Protein AF-A0A520GZ63-F1 (afdb_monomer_lite)

Sequence (171 aa):
MEQNAALTLFLPLALGIIMLGLGLSLLIDDFKRVVLYPKAVVIGLFCQMILLPLICFGITLLFNLPPALAVGLMLLSASPGGATANLYSHLAKGDVALNVTLTAVNSVLTLFTLPLIVNFSIDYFMQSGQLVPMQFKKIVEVFAIVLVPVGIGMVIVLILILQRKPNNKFS

Radius of gyration: 19.37 Å; chains: 1; bounding box: 55×30×66 Å

pLDDT: mean 77.57, std 13.02, range [40.75, 94.75]

Secondary structure (DSSP, 8-state):
----HIIIIIHHHHHHHHHHHHHTT--HHHHHHHHHSHHHHHHHHHIIIIIHHHHHHHHHHHTT--HHHHHHHHHHHHSPPPHHHHHHHHHTT--HHHHHHHHHHHHHHHHHHHHHHHHHHHHHHH--SS-----HHHHHHHHHHHHHHHHHHHHHHHHHHHHHS------

Foldseek 3Di:
DPPPCCCVPVVLVVLLVVLLVLLLVADPVLVVVCVVPVVVLVVLLCCQQPVQLVVLLVVCVVVVDQLVVSLVSSLVSLAQDDCVVLVVCVVVVHDSSNVVSSSSVSNVVSLLRNVVSSVVSCVPRVPPVPPPPPPVVVSVVSSCSNVVSSVVSNVVNVVVVVVPPDPPDDD

Structure (mmCIF, N/CA/C/O backbone):
data_AF-A0A520GZ63-F1
#
_entry.id   AF-A0A520GZ63-F1
#
loop_
_atom_site.group_PDB
_atom_site.id
_atom_site.type_symbol
_atom_site.label_atom_id
_atom_site.label_alt_id
_atom_site.label_comp_id
_atom_site.label_asym_id
_atom_site.label_entity_id
_atom_site.label_seq_id
_atom_site.pdbx_PDB_ins_code
_atom_site.Cartn_x
_atom_site.Cartn_y
_atom_site.Cartn_z
_atom_site.occupancy
_atom_site.B_iso_or_equiv
_atom_site.auth_seq_id
_atom_site.auth_comp_id
_atom_site.auth_asym_id
_atom_site.auth_atom_id
_atom_site.pdbx_PDB_model_num
ATOM 1 N N . MET A 1 1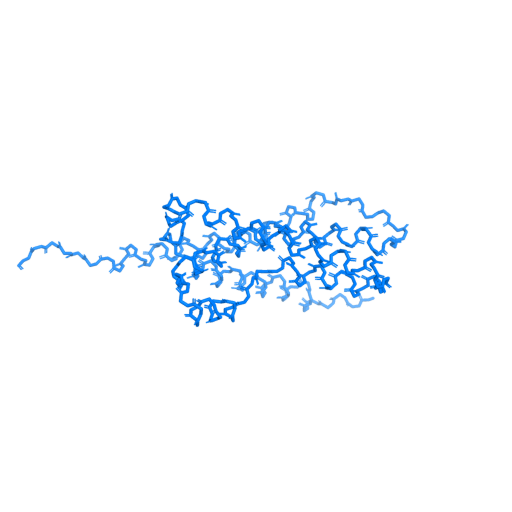 ? 32.927 7.000 -9.211 1.00 45.25 1 MET A N 1
ATOM 2 C CA . MET A 1 1 ? 31.519 7.418 -9.062 1.00 45.25 1 MET A CA 1
ATOM 3 C C . MET A 1 1 ? 31.396 7.965 -7.658 1.00 45.25 1 MET A C 1
ATOM 5 O O . MET A 1 1 ? 31.492 7.183 -6.723 1.00 45.25 1 MET A O 1
ATOM 9 N N . GLU A 1 2 ? 31.325 9.287 -7.508 1.00 53.53 2 GLU A N 1
ATOM 10 C CA . GLU A 1 2 ? 31.076 9.935 -6.216 1.00 53.53 2 GLU A CA 1
ATOM 11 C C . GLU A 1 2 ? 29.759 9.372 -5.675 1.00 53.53 2 GLU A C 1
ATOM 13 O O . GLU A 1 2 ? 28.692 9.584 -6.254 1.00 53.53 2 GLU A O 1
ATOM 18 N N . GLN A 1 3 ? 29.832 8.552 -4.629 1.00 55.09 3 GLN A N 1
ATOM 19 C CA . GLN A 1 3 ? 28.646 8.049 -3.961 1.00 55.09 3 GLN A CA 1
ATOM 20 C C . GLN A 1 3 ? 28.028 9.255 -3.252 1.00 55.09 3 GLN A C 1
ATOM 22 O O . GLN A 1 3 ? 28.458 9.626 -2.164 1.00 55.09 3 GLN A O 1
ATOM 27 N N . ASN A 1 4 ? 27.086 9.924 -3.925 1.00 71.56 4 ASN A N 1
ATOM 28 C CA . ASN A 1 4 ? 26.423 11.122 -3.425 1.00 71.56 4 ASN A CA 1
ATOM 29 C C . ASN A 1 4 ? 25.784 10.783 -2.077 1.00 71.56 4 ASN A C 1
ATOM 31 O O . ASN A 1 4 ? 24.707 10.187 -2.049 1.00 71.56 4 ASN A O 1
ATOM 35 N N . ALA A 1 5 ? 26.433 11.164 -0.973 1.00 67.06 5 ALA A N 1
ATOM 36 C CA . ALA A 1 5 ? 25.940 10.934 0.387 1.00 67.06 5 ALA A CA 1
ATOM 37 C C . ALA A 1 5 ? 24.493 11.433 0.568 1.00 67.06 5 ALA A C 1
ATOM 39 O O . ALA A 1 5 ? 23.727 10.887 1.359 1.00 67.06 5 ALA A O 1
ATOM 40 N N . ALA A 1 6 ? 24.098 12.420 -0.245 1.00 69.38 6 ALA A N 1
ATOM 41 C CA . ALA A 1 6 ? 22.721 12.842 -0.434 1.00 69.38 6 ALA A CA 1
ATOM 42 C C . ALA A 1 6 ? 21.768 11.667 -0.734 1.00 69.38 6 ALA A C 1
ATOM 44 O O . ALA A 1 6 ? 20.801 11.454 -0.017 1.00 69.38 6 ALA A O 1
ATOM 45 N N . LEU A 1 7 ? 22.038 10.848 -1.748 1.00 76.62 7 LEU A N 1
ATOM 46 C CA . LEU A 1 7 ? 21.137 9.767 -2.158 1.00 76.62 7 LEU A CA 1
ATOM 47 C C . LEU A 1 7 ? 21.140 8.584 -1.182 1.00 76.62 7 LEU A C 1
ATOM 49 O O . LEU A 1 7 ? 20.103 7.957 -0.988 1.00 76.62 7 LEU A O 1
ATOM 53 N N . THR A 1 8 ? 22.277 8.279 -0.555 1.00 78.75 8 THR A N 1
ATOM 54 C CA . THR A 1 8 ? 22.396 7.136 0.365 1.00 78.75 8 THR A CA 1
ATOM 55 C C . THR A 1 8 ? 21.892 7.430 1.774 1.00 78.75 8 THR A C 1
ATOM 57 O O . THR A 1 8 ? 21.489 6.494 2.459 1.00 78.75 8 THR A O 1
ATOM 60 N N . LEU A 1 9 ? 21.883 8.697 2.205 1.00 80.12 9 LEU A N 1
ATOM 61 C CA . LEU A 1 9 ? 21.436 9.089 3.545 1.00 80.12 9 LEU A CA 1
ATOM 62 C C . LEU A 1 9 ? 20.119 9.875 3.540 1.00 80.12 9 LEU A C 1
ATOM 64 O O . LEU A 1 9 ? 19.232 9.563 4.334 1.00 80.12 9 LEU A O 1
ATOM 68 N N . PHE A 1 10 ? 19.949 10.868 2.657 1.00 85.38 10 PHE A N 1
ATOM 69 C CA . PHE A 1 10 ? 18.731 11.690 2.671 1.00 85.38 10 PHE A CA 1
ATOM 70 C C . PHE A 1 10 ? 17.518 10.937 2.147 1.00 85.38 10 PHE A C 1
ATOM 72 O O . PHE A 1 10 ? 16.434 11.123 2.690 1.00 85.38 10 PHE A O 1
ATOM 79 N N . LEU A 1 11 ? 17.666 10.098 1.117 1.00 84.75 11 LEU A N 1
ATOM 80 C CA . LEU A 1 11 ? 16.515 9.411 0.529 1.00 84.75 11 LEU A CA 1
ATOM 81 C C . LEU A 1 11 ? 15.852 8.441 1.525 1.00 84.75 11 LEU A C 1
ATOM 83 O O . LEU A 1 11 ? 14.642 8.562 1.719 1.00 84.75 11 LEU A O 1
ATOM 87 N N . PRO A 1 12 ? 16.596 7.559 2.228 1.00 82.50 12 PRO A N 1
ATOM 88 C CA . PRO A 1 12 ? 16.021 6.696 3.263 1.00 82.50 12 PRO A CA 1
ATOM 89 C C . PRO A 1 12 ? 15.423 7.488 4.434 1.00 82.50 12 PRO A C 1
ATOM 91 O O . PRO A 1 12 ? 14.360 7.133 4.941 1.00 82.50 12 PRO A O 1
ATOM 94 N N . LEU A 1 13 ? 16.072 8.587 4.841 1.00 86.88 13 LEU A N 1
ATOM 95 C CA . LEU A 1 13 ? 15.601 9.442 5.933 1.00 86.88 13 LEU A CA 1
ATOM 96 C C . LEU A 1 13 ? 14.288 10.156 5.580 1.00 86.88 13 LEU A C 1
ATOM 98 O O . LEU A 1 13 ? 13.344 10.141 6.368 1.00 86.88 13 LEU A O 1
ATOM 102 N N . ALA A 1 14 ? 14.206 10.745 4.385 1.00 87.25 14 ALA A N 1
ATOM 103 C CA . ALA A 1 14 ? 12.999 11.392 3.883 1.00 87.25 14 ALA A CA 1
ATOM 104 C C . ALA A 1 14 ? 11.846 10.389 3.752 1.00 87.25 14 ALA A C 1
ATOM 106 O O . ALA A 1 14 ? 10.732 10.678 4.186 1.00 87.25 14 ALA A O 1
ATOM 107 N N . LEU A 1 15 ? 12.127 9.188 3.232 1.00 85.69 15 LEU A N 1
ATOM 108 C CA . LEU A 1 15 ? 11.173 8.077 3.205 1.00 85.69 15 LEU A CA 1
ATOM 109 C C . LEU A 1 15 ? 10.661 7.752 4.608 1.00 85.69 15 LEU A C 1
ATOM 111 O O . LEU A 1 15 ? 9.453 7.663 4.802 1.00 85.69 15 LEU A O 1
ATOM 115 N N . GLY A 1 16 ? 11.556 7.650 5.594 1.00 86.50 16 GLY A N 1
ATOM 116 C CA . GLY A 1 16 ? 11.184 7.407 6.985 1.00 86.50 16 GLY A CA 1
ATOM 117 C C . GLY A 1 16 ? 10.235 8.469 7.546 1.00 86.50 16 GLY A C 1
ATOM 118 O O . GLY A 1 16 ? 9.227 8.126 8.160 1.00 86.50 16 GLY A O 1
ATOM 119 N N . ILE A 1 17 ? 10.502 9.751 7.286 1.00 88.75 17 ILE A N 1
ATOM 120 C CA . ILE A 1 17 ? 9.642 10.862 7.731 1.00 88.75 17 ILE A CA 1
ATOM 121 C C . ILE A 1 17 ? 8.267 10.807 7.052 1.00 88.75 17 ILE A C 1
ATOM 123 O O . ILE A 1 17 ? 7.246 10.948 7.725 1.00 88.75 17 ILE A O 1
ATOM 127 N N . ILE A 1 18 ? 8.222 10.571 5.738 1.00 87.94 18 ILE A N 1
ATOM 128 C CA . ILE A 1 18 ? 6.965 10.458 4.981 1.00 87.94 18 ILE A CA 1
ATOM 129 C C . ILE A 1 18 ? 6.132 9.281 5.506 1.00 87.94 18 ILE A C 1
ATOM 131 O O . ILE A 1 18 ? 4.936 9.429 5.754 1.00 87.94 18 ILE A O 1
ATOM 135 N N . MET A 1 19 ? 6.769 8.131 5.731 1.00 86.69 19 MET A N 1
ATOM 136 C CA . MET A 1 19 ? 6.117 6.924 6.244 1.00 86.69 19 MET A CA 1
ATOM 137 C C . MET A 1 19 ? 5.630 7.099 7.688 1.00 86.69 19 MET A C 1
ATOM 139 O O . MET A 1 19 ? 4.545 6.635 8.033 1.00 86.69 19 MET A O 1
ATOM 143 N N . LEU A 1 20 ? 6.364 7.841 8.520 1.00 87.88 20 LEU A N 1
ATOM 144 C CA . LEU A 1 20 ? 5.899 8.236 9.848 1.00 87.88 20 LEU A CA 1
ATOM 145 C C . LEU A 1 20 ? 4.667 9.147 9.764 1.00 87.88 20 LEU A C 1
ATOM 147 O O . LEU A 1 20 ? 3.700 8.922 10.487 1.00 87.88 20 LEU A O 1
ATOM 151 N N . GLY A 1 21 ? 4.664 10.133 8.861 1.00 85.81 21 GLY A N 1
ATOM 152 C CA . GLY A 1 21 ? 3.508 11.002 8.612 1.00 85.81 21 GLY A CA 1
ATOM 153 C C . GLY A 1 21 ? 2.270 10.232 8.139 1.00 85.81 21 GLY A C 1
ATOM 154 O O . GLY A 1 21 ? 1.156 10.509 8.587 1.00 85.81 21 GLY A O 1
ATOM 155 N N . LEU A 1 22 ? 2.468 9.212 7.301 1.00 84.94 22 LEU A N 1
ATOM 156 C CA . LEU A 1 22 ? 1.411 8.281 6.908 1.00 84.94 22 LEU A CA 1
ATOM 157 C C . LEU A 1 22 ? 0.883 7.515 8.129 1.00 84.94 22 LEU A C 1
ATOM 159 O O . LEU A 1 22 ? -0.325 7.490 8.346 1.00 84.94 22 LEU A O 1
ATOM 163 N N . GLY A 1 23 ? 1.767 6.972 8.973 1.00 84.31 23 GLY A N 1
ATOM 164 C CA . GLY A 1 23 ? 1.389 6.315 10.230 1.00 84.31 23 GLY A CA 1
ATOM 165 C C . GLY A 1 23 ? 0.611 7.226 11.185 1.00 84.31 23 GLY A C 1
ATOM 166 O O . GLY A 1 23 ? -0.368 6.790 11.785 1.00 84.31 23 GLY A O 1
ATOM 167 N N . LEU A 1 24 ? 0.988 8.508 11.268 1.00 86.06 24 LEU A N 1
ATOM 168 C CA . LEU A 1 24 ? 0.279 9.529 12.048 1.00 86.06 24 LEU A CA 1
ATOM 169 C C . LEU A 1 24 ? -1.117 9.880 11.487 1.00 86.06 24 LEU A C 1
ATOM 171 O O . LEU A 1 24 ? -1.907 10.546 12.154 1.00 86.06 24 LEU A O 1
ATOM 175 N N . SER A 1 25 ? -1.421 9.472 10.257 1.00 81.38 25 SER A N 1
ATOM 176 C CA . SER A 1 25 ? -2.702 9.747 9.599 1.00 81.38 25 SER A CA 1
ATOM 177 C C . SER A 1 25 ? -3.675 8.564 9.666 1.00 81.38 25 SER A C 1
ATOM 179 O O . SER A 1 25 ? -4.832 8.717 9.286 1.00 81.38 25 SER A O 1
ATOM 181 N N . LEU A 1 26 ? -3.231 7.392 10.137 1.00 79.19 26 LEU A N 1
ATOM 182 C CA . LEU A 1 26 ? -4.048 6.181 10.237 1.00 79.19 26 LEU A CA 1
ATOM 183 C C . LEU A 1 26 ? -4.772 6.122 11.587 1.00 79.19 26 LEU A C 1
ATOM 185 O O . LEU A 1 26 ? -4.128 6.083 12.638 1.00 79.19 26 LEU A O 1
ATOM 189 N N . LEU A 1 27 ? -6.108 6.054 11.576 1.00 80.94 27 LEU A N 1
ATOM 190 C CA . LEU A 1 27 ? -6.903 5.894 12.792 1.00 80.94 27 LEU A CA 1
ATOM 191 C C . LEU A 1 27 ? -7.333 4.438 12.987 1.00 80.94 27 LEU A C 1
ATOM 193 O O . LEU A 1 27 ? -7.659 3.710 12.055 1.00 80.94 27 LEU A O 1
ATOM 197 N N . ILE A 1 28 ? -7.426 4.015 14.249 1.00 74.25 28 ILE A N 1
ATOM 198 C CA . ILE A 1 28 ? -7.942 2.682 14.615 1.00 74.25 28 ILE A CA 1
ATOM 199 C C . ILE A 1 28 ? -9.393 2.482 14.158 1.00 74.25 28 ILE A C 1
ATOM 201 O O . ILE A 1 28 ? -9.786 1.369 13.800 1.00 74.25 28 ILE A O 1
ATOM 205 N N . ASP A 1 29 ? -10.183 3.556 14.123 1.00 74.94 29 ASP A N 1
ATOM 206 C CA . ASP A 1 29 ? -11.563 3.510 13.641 1.00 74.94 29 ASP A CA 1
ATOM 207 C C . ASP A 1 29 ? -11.666 3.144 12.152 1.00 74.94 29 ASP A C 1
ATOM 209 O O . ASP A 1 29 ? -12.669 2.547 11.750 1.00 74.94 29 ASP A O 1
ATOM 213 N N . ASP A 1 30 ? -10.626 3.414 11.351 1.00 76.06 30 ASP A N 1
ATOM 214 C CA . ASP A 1 30 ? -10.572 2.997 9.946 1.00 76.06 30 ASP A CA 1
ATOM 215 C C . ASP A 1 30 ? -10.558 1.466 9.854 1.00 76.06 30 ASP A C 1
ATOM 217 O O . ASP A 1 30 ? -11.355 0.861 9.138 1.00 76.06 30 ASP A O 1
ATOM 221 N N . PHE A 1 31 ? -9.746 0.800 10.677 1.00 78.25 31 PHE A N 1
ATOM 222 C CA . PHE A 1 31 ? -9.679 -0.664 10.712 1.00 78.25 31 PHE A CA 1
ATOM 223 C C . PHE A 1 31 ? -10.962 -1.303 11.252 1.00 78.25 31 PHE A C 1
ATOM 225 O O . PHE A 1 31 ? -11.366 -2.375 10.802 1.00 78.25 31 PHE A O 1
ATOM 232 N N . LYS A 1 32 ? -11.659 -0.640 12.182 1.00 79.31 32 LYS A N 1
ATOM 233 C CA . LYS A 1 32 ? -12.938 -1.135 12.711 1.00 79.31 32 LYS A CA 1
ATOM 234 C C . LYS A 1 32 ? -14.024 -1.194 11.631 1.00 79.31 32 LYS A C 1
ATOM 236 O O . LYS A 1 32 ? -14.825 -2.129 11.609 1.00 79.31 32 LYS A O 1
ATOM 241 N N . ARG A 1 33 ? -14.046 -0.228 10.708 1.00 72.31 33 ARG A N 1
ATOM 242 C CA . ARG A 1 33 ? -15.013 -0.183 9.597 1.00 72.31 33 ARG A CA 1
ATOM 243 C C . ARG A 1 33 ? -14.811 -1.304 8.579 1.00 72.31 33 ARG A C 1
ATOM 245 O O . ARG A 1 33 ? -15.796 -1.748 7.993 1.00 72.31 33 ARG A O 1
ATOM 252 N N . VAL A 1 34 ? -13.590 -1.824 8.437 1.00 79.06 34 VAL A N 1
ATOM 253 C CA . VAL A 1 34 ? -13.307 -3.013 7.610 1.00 79.06 34 VAL A CA 1
ATOM 254 C C . VAL A 1 34 ? -14.124 -4.216 8.064 1.00 79.06 34 VAL A C 1
ATOM 256 O O . VAL A 1 34 ? -14.689 -4.932 7.241 1.00 79.06 34 VAL A O 1
ATOM 259 N N . VAL A 1 35 ? -14.232 -4.405 9.380 1.00 78.44 35 VAL A N 1
ATOM 260 C CA . VAL A 1 35 ? -14.994 -5.510 9.975 1.00 78.44 35 VAL A CA 1
ATOM 261 C C . VAL A 1 35 ? -16.504 -5.276 9.863 1.00 78.44 35 VAL A C 1
ATOM 263 O O . VAL A 1 35 ? -17.263 -6.232 9.731 1.00 78.44 35 VAL A O 1
ATOM 266 N N . LEU A 1 36 ? -16.948 -4.015 9.875 1.00 79.81 36 LEU A N 1
ATOM 267 C CA . LEU A 1 36 ? -18.364 -3.652 9.740 1.00 79.81 36 LEU A CA 1
ATOM 268 C C . LEU A 1 36 ? -18.886 -3.809 8.302 1.00 79.81 36 LEU A C 1
ATOM 270 O O . LEU A 1 36 ? -20.027 -4.226 8.115 1.00 79.81 36 LEU A O 1
ATOM 274 N N . TYR A 1 37 ? -18.062 -3.515 7.291 1.00 79.38 37 TYR A N 1
ATOM 275 C CA . TYR A 1 37 ? -18.453 -3.547 5.874 1.00 79.38 37 TYR A CA 1
ATOM 276 C C . TYR A 1 37 ? -17.520 -4.419 5.008 1.00 79.38 37 TYR A C 1
ATOM 278 O O . TYR A 1 37 ? -16.981 -3.949 4.001 1.00 79.38 37 TYR A O 1
ATOM 286 N N . PRO A 1 38 ? -17.351 -5.717 5.327 1.00 81.62 38 PRO A N 1
ATOM 287 C CA . PRO A 1 38 ? -16.307 -6.550 4.729 1.00 81.62 38 PRO A CA 1
ATOM 288 C C . PRO A 1 38 ? -16.496 -6.757 3.224 1.00 81.62 38 PRO A C 1
ATOM 290 O O . PRO A 1 38 ? -15.532 -6.704 2.470 1.00 81.62 38 PRO A O 1
ATOM 293 N N . LYS A 1 39 ? -17.739 -6.935 2.751 1.00 82.56 39 LYS A N 1
ATOM 294 C CA . LYS A 1 39 ? -18.020 -7.158 1.320 1.00 82.56 39 LYS A CA 1
ATOM 295 C C . LYS A 1 39 ? -17.587 -5.969 0.463 1.00 82.56 39 LYS A C 1
ATOM 297 O O . LYS A 1 39 ? -16.928 -6.153 -0.553 1.00 82.56 39 LYS A O 1
ATOM 302 N N . ALA A 1 40 ? -17.946 -4.758 0.886 1.00 78.88 40 ALA A N 1
ATOM 303 C CA . ALA A 1 40 ? -17.631 -3.545 0.143 1.00 78.88 40 ALA A CA 1
ATOM 304 C C . ALA A 1 40 ? -16.122 -3.258 0.156 1.00 78.88 40 ALA A C 1
ATOM 306 O O . ALA A 1 40 ? -15.557 -2.915 -0.881 1.00 78.88 40 ALA A O 1
ATOM 307 N N . VAL A 1 41 ? -15.459 -3.476 1.299 1.00 80.81 41 VAL A N 1
ATOM 308 C CA . VAL A 1 41 ? -14.005 -3.302 1.413 1.00 80.81 41 VAL A CA 1
ATOM 309 C C . VAL A 1 41 ? -13.247 -4.315 0.557 1.00 80.81 41 VAL A C 1
ATOM 311 O O . VAL A 1 41 ? -12.360 -3.920 -0.190 1.00 80.81 41 VAL A O 1
ATOM 314 N N . VAL A 1 42 ? -13.615 -5.598 0.592 1.00 84.19 42 VAL A N 1
ATOM 315 C CA . VAL A 1 42 ? -12.944 -6.636 -0.210 1.00 84.19 42 VAL A CA 1
ATOM 316 C C . VAL A 1 42 ? -13.074 -6.358 -1.705 1.00 84.19 42 VAL A C 1
ATOM 318 O O . VAL A 1 42 ? -12.080 -6.436 -2.419 1.00 84.19 42 VAL A O 1
ATOM 321 N N . ILE A 1 43 ? -14.267 -5.988 -2.181 1.00 84.38 43 ILE A N 1
ATOM 322 C CA . ILE A 1 43 ? -14.475 -5.650 -3.597 1.00 84.38 43 ILE A CA 1
ATOM 323 C C . ILE A 1 43 ? -13.652 -4.412 -3.981 1.00 84.38 43 ILE A C 1
ATOM 325 O O . ILE A 1 43 ? -12.979 -4.420 -5.010 1.00 84.38 43 ILE A O 1
ATOM 329 N N . GLY A 1 44 ? -13.659 -3.368 -3.145 1.00 82.12 44 GLY A N 1
ATOM 330 C CA . GLY A 1 44 ? -12.885 -2.150 -3.389 1.00 82.12 44 GLY A CA 1
ATOM 331 C C . GLY A 1 44 ? -11.378 -2.409 -3.451 1.00 82.12 44 GLY A C 1
ATOM 332 O O . GLY A 1 44 ? -10.720 -1.975 -4.397 1.00 82.12 44 GLY A O 1
ATOM 333 N N . LEU A 1 45 ? -10.843 -3.167 -2.490 1.00 83.38 45 LEU A N 1
ATOM 334 C CA . LEU A 1 45 ? -9.433 -3.558 -2.460 1.00 83.38 45 LEU A CA 1
ATOM 335 C C . LEU A 1 45 ? -9.067 -4.451 -3.644 1.00 83.38 45 LEU A C 1
ATOM 337 O O . LEU A 1 45 ? -8.038 -4.224 -4.267 1.00 83.38 45 LEU A O 1
ATOM 341 N N . PHE A 1 46 ? -9.909 -5.421 -4.005 1.00 85.44 46 PHE A N 1
ATOM 342 C CA . PHE A 1 46 ? -9.672 -6.277 -5.167 1.00 85.44 46 PHE A CA 1
ATOM 343 C C . PHE A 1 46 ? -9.575 -5.458 -6.459 1.00 85.44 46 PHE A C 1
ATOM 345 O O . PHE A 1 46 ? -8.647 -5.637 -7.251 1.00 85.44 46 PHE A O 1
ATOM 352 N N . CYS A 1 47 ? -10.493 -4.510 -6.654 1.00 84.31 47 CYS A N 1
ATOM 353 C CA . CYS A 1 47 ? -10.466 -3.638 -7.821 1.00 84.31 47 CYS A CA 1
ATOM 354 C C . CYS A 1 47 ? -9.203 -2.760 -7.866 1.00 84.31 47 CYS A C 1
ATOM 356 O O . CYS A 1 47 ? -8.587 -2.625 -8.920 1.00 84.31 47 CYS A O 1
ATOM 358 N N . GLN A 1 48 ? -8.800 -2.178 -6.734 1.00 83.94 48 GLN A N 1
ATOM 359 C CA . GLN A 1 48 ? -7.652 -1.267 -6.682 1.00 83.94 48 GLN A CA 1
ATOM 360 C C . GLN A 1 48 ? -6.308 -1.999 -6.739 1.00 83.94 48 GLN A C 1
ATOM 362 O O . GLN A 1 48 ? -5.409 -1.563 -7.444 1.00 83.94 48 GLN A O 1
ATOM 367 N N . MET A 1 49 ? -6.167 -3.108 -6.016 1.00 83.44 49 MET A N 1
ATOM 368 C CA . MET A 1 49 ? -4.881 -3.786 -5.838 1.00 83.44 49 MET A CA 1
ATOM 369 C C . MET A 1 49 ? -4.607 -4.874 -6.871 1.00 83.44 49 MET A C 1
ATOM 371 O O . MET A 1 49 ? -3.455 -5.255 -7.053 1.00 83.44 49 MET A O 1
ATOM 375 N N . ILE A 1 50 ? -5.644 -5.422 -7.509 1.00 86.88 50 ILE A N 1
ATOM 376 C CA . ILE A 1 50 ? -5.492 -6.539 -8.448 1.00 86.88 50 ILE A CA 1
ATOM 377 C C . ILE A 1 50 ? -5.978 -6.130 -9.830 1.00 86.88 50 ILE A C 1
ATOM 379 O O . ILE A 1 50 ? -5.211 -6.166 -10.789 1.00 86.88 50 ILE A O 1
ATOM 383 N N . LEU A 1 51 ? -7.236 -5.707 -9.940 1.00 88.25 51 LEU A N 1
ATOM 384 C CA . LEU A 1 51 ? -7.846 -5.433 -11.240 1.00 88.25 51 LEU A CA 1
ATOM 385 C C . LEU A 1 51 ? -7.153 -4.269 -11.965 1.00 88.25 51 LEU A C 1
ATOM 387 O O . LEU A 1 51 ? -6.851 -4.392 -13.149 1.00 88.25 51 LEU A O 1
ATOM 391 N N . LEU A 1 52 ? -6.843 -3.175 -11.262 1.00 89.31 52 LEU A N 1
ATOM 392 C CA . LEU A 1 52 ? -6.153 -2.026 -11.851 1.00 89.31 52 LEU A CA 1
ATOM 393 C C . LEU A 1 52 ? -4.720 -2.366 -12.320 1.00 89.31 52 LEU A C 1
ATOM 395 O O . LEU A 1 52 ? -4.442 -2.134 -13.500 1.00 89.31 52 LEU A O 1
ATOM 399 N N . PRO A 1 53 ? -3.831 -2.970 -11.500 1.00 88.81 53 PRO A N 1
ATOM 400 C CA . PRO A 1 53 ? -2.523 -3.420 -11.978 1.00 88.81 53 PRO A CA 1
ATOM 401 C C . PRO A 1 53 ? -2.596 -4.412 -13.139 1.00 88.81 53 PRO A C 1
ATOM 403 O O . PRO A 1 53 ? -1.792 -4.315 -14.060 1.00 88.81 53 PRO A O 1
ATOM 406 N N . LEU A 1 54 ? -3.572 -5.328 -13.149 1.00 90.62 54 LEU A N 1
ATOM 407 C CA . LEU A 1 54 ? -3.764 -6.263 -14.264 1.00 90.62 54 LEU A CA 1
ATOM 408 C C . LEU A 1 54 ? -4.151 -5.551 -15.563 1.00 90.62 54 LEU A C 1
ATOM 410 O O . LEU A 1 54 ? -3.633 -5.895 -16.623 1.00 90.62 54 LEU A O 1
ATOM 414 N N . ILE A 1 55 ? -5.031 -4.549 -15.496 1.00 92.69 55 ILE A N 1
ATOM 415 C CA . ILE A 1 55 ? -5.384 -3.733 -16.663 1.00 92.69 55 ILE A CA 1
ATOM 416 C C . ILE A 1 55 ? -4.155 -2.969 -17.157 1.00 92.69 55 ILE A C 1
ATOM 418 O O . ILE A 1 55 ? -3.860 -2.999 -18.350 1.00 92.69 55 ILE A O 1
ATOM 422 N N . CYS A 1 56 ? -3.411 -2.323 -16.256 1.00 92.38 56 CYS A N 1
ATOM 423 C CA . CYS A 1 56 ? -2.183 -1.611 -16.603 1.00 92.38 56 CYS A CA 1
ATOM 424 C C . CYS A 1 56 ? -1.137 -2.540 -17.229 1.00 92.38 56 CYS A C 1
ATOM 426 O O . CYS A 1 56 ? -0.546 -2.182 -18.243 1.00 92.38 56 CYS A O 1
ATOM 428 N N . PHE A 1 57 ? -0.971 -3.750 -16.700 1.00 91.81 57 PHE A N 1
ATOM 429 C CA . PHE A 1 57 ? -0.110 -4.779 -17.278 1.00 91.81 57 PHE A CA 1
ATOM 430 C C . PHE A 1 57 ? -0.596 -5.233 -18.665 1.00 91.81 57 PHE A C 1
ATOM 432 O O . PHE A 1 57 ? 0.190 -5.396 -19.592 1.00 91.81 57 PHE A O 1
ATOM 439 N N . GLY A 1 58 ? -1.906 -5.385 -18.862 1.00 92.25 58 GLY A N 1
ATOM 440 C CA . GLY A 1 58 ? -2.472 -5.646 -20.187 1.00 92.25 58 GLY A CA 1
ATOM 441 C C . GLY A 1 58 ? -2.163 -4.522 -21.183 1.00 92.25 58 GLY A C 1
ATOM 442 O O . GLY A 1 58 ? -1.804 -4.793 -22.326 1.00 92.25 58 GLY A O 1
ATOM 443 N N . ILE A 1 59 ? -2.238 -3.263 -20.739 1.00 93.19 59 ILE A N 1
ATOM 444 C CA . ILE A 1 59 ? -1.896 -2.085 -21.549 1.00 93.19 59 ILE A CA 1
ATOM 445 C C . ILE A 1 59 ? -0.407 -2.084 -21.911 1.00 93.19 59 ILE A C 1
ATOM 447 O O . ILE A 1 59 ? -0.080 -1.834 -23.072 1.00 93.19 59 ILE A O 1
ATOM 451 N N . THR A 1 60 ? 0.499 -2.391 -20.972 1.00 93.00 60 THR A N 1
ATOM 452 C CA . THR A 1 60 ? 1.942 -2.448 -21.277 1.00 93.00 60 THR A CA 1
ATOM 453 C C . THR A 1 60 ? 2.254 -3.480 -22.353 1.00 93.00 60 THR A C 1
ATOM 455 O O . THR A 1 60 ? 3.048 -3.191 -23.249 1.00 93.00 60 THR A O 1
ATOM 458 N N . LEU A 1 61 ? 1.593 -4.640 -22.310 1.00 90.00 61 LEU A N 1
ATOM 459 C CA . LEU A 1 61 ? 1.740 -5.689 -23.318 1.00 90.00 61 LEU A CA 1
ATOM 460 C C . LEU A 1 61 ? 1.122 -5.301 -24.665 1.00 90.00 61 LEU A C 1
ATOM 462 O O . LEU A 1 61 ? 1.773 -5.452 -25.697 1.00 90.00 61 LEU A O 1
ATOM 466 N N . LEU A 1 62 ? -0.110 -4.782 -24.664 1.00 94.75 62 LEU A N 1
ATOM 467 C CA . LEU A 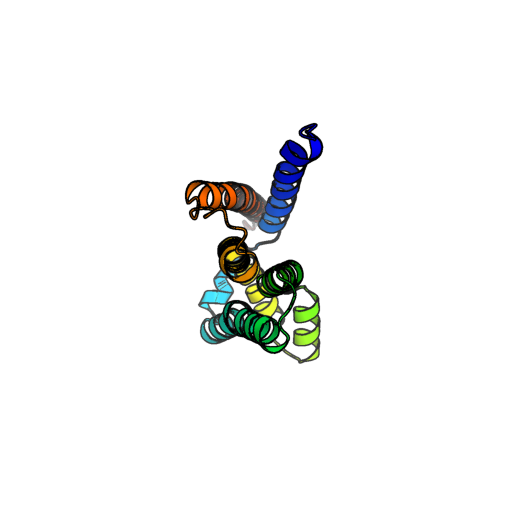1 62 ? -0.854 -4.456 -25.885 1.00 94.75 62 LEU A CA 1
ATOM 468 C C . LEU A 1 62 ? -0.170 -3.356 -26.706 1.00 94.75 62 LEU A C 1
ATOM 470 O O . LEU A 1 62 ? -0.125 -3.435 -27.930 1.00 94.75 62 LEU A O 1
ATOM 474 N N . PHE A 1 63 ? 0.371 -2.343 -26.030 1.00 92.56 63 PHE A N 1
ATOM 475 C CA . PHE A 1 63 ? 1.030 -1.201 -26.664 1.00 92.56 63 PHE A CA 1
ATOM 476 C C . PHE A 1 63 ? 2.557 -1.344 -26.744 1.00 92.56 63 PHE A C 1
ATOM 478 O O . PHE A 1 63 ? 3.221 -0.418 -27.203 1.00 92.56 63 PHE A O 1
ATOM 485 N N . ASN A 1 64 ? 3.110 -2.482 -26.307 1.00 88.25 64 ASN A N 1
ATOM 486 C CA . ASN A 1 64 ? 4.545 -2.776 -26.303 1.00 88.25 64 ASN A CA 1
ATOM 487 C C . ASN A 1 64 ? 5.381 -1.630 -25.695 1.00 88.25 64 ASN A C 1
ATOM 489 O O . ASN A 1 64 ? 6.299 -1.090 -26.315 1.00 88.25 64 ASN A O 1
ATOM 493 N N . LEU A 1 65 ? 4.998 -1.197 -24.488 1.00 88.75 65 LEU A N 1
ATOM 494 C CA . LEU A 1 65 ? 5.622 -0.037 -23.852 1.00 88.75 65 LEU A CA 1
ATOM 495 C C . LEU A 1 65 ? 7.121 -0.286 -23.609 1.00 88.75 65 LEU A C 1
ATOM 497 O O . LEU A 1 65 ? 7.493 -1.375 -23.163 1.00 88.75 65 LEU A O 1
ATOM 501 N N . PRO A 1 66 ? 7.984 0.734 -23.797 1.00 89.62 66 PRO A N 1
ATOM 502 C CA . PRO A 1 66 ? 9.381 0.652 -23.394 1.00 89.62 66 PRO A CA 1
ATOM 503 C C . PRO A 1 66 ? 9.515 0.238 -21.918 1.00 89.62 66 PRO A C 1
ATOM 505 O O . PRO A 1 66 ? 8.741 0.732 -21.089 1.00 89.62 66 PRO A O 1
ATOM 508 N N . PRO A 1 67 ? 10.512 -0.587 -21.545 1.00 86.69 67 PRO A N 1
ATOM 509 C CA . PRO A 1 67 ? 10.608 -1.175 -20.206 1.00 86.69 67 PRO A CA 1
ATOM 510 C C . PRO A 1 67 ? 10.504 -0.177 -19.047 1.00 86.69 67 PRO A C 1
ATOM 512 O O . PRO A 1 67 ? 9.790 -0.416 -18.076 1.00 86.69 67 PRO A O 1
ATOM 515 N N . ALA A 1 68 ? 11.155 0.984 -19.168 1.00 87.25 68 ALA A N 1
ATOM 516 C CA . ALA A 1 68 ? 11.103 2.029 -18.147 1.00 87.25 68 ALA A CA 1
ATOM 517 C C . ALA A 1 68 ? 9.686 2.608 -17.958 1.00 87.25 68 ALA A C 1
ATOM 519 O O . ALA A 1 68 ? 9.263 2.856 -16.829 1.00 87.25 68 ALA A O 1
ATOM 520 N N . LEU A 1 69 ? 8.933 2.788 -19.049 1.00 89.12 69 LEU A N 1
ATOM 521 C CA . LEU A 1 69 ? 7.547 3.260 -19.003 1.00 89.12 69 LEU A CA 1
ATOM 522 C C . LEU A 1 69 ? 6.608 2.177 -18.468 1.00 89.12 69 LEU A C 1
ATOM 524 O O . LEU A 1 69 ? 5.694 2.496 -17.713 1.00 89.12 69 LEU A O 1
ATOM 528 N N . ALA A 1 70 ? 6.853 0.909 -18.805 1.00 89.50 70 ALA A N 1
ATOM 529 C CA . ALA A 1 70 ? 6.087 -0.210 -18.270 1.00 89.50 70 ALA A CA 1
ATOM 530 C C . ALA A 1 70 ? 6.236 -0.314 -16.743 1.00 89.50 70 ALA A C 1
ATOM 532 O O . ALA A 1 70 ? 5.233 -0.360 -16.034 1.00 89.50 70 ALA A O 1
ATOM 533 N N . VAL A 1 71 ? 7.466 -0.247 -16.219 1.00 88.44 71 VAL A N 1
ATOM 534 C CA . VAL A 1 71 ? 7.717 -0.228 -14.766 1.00 88.44 71 VAL A CA 1
ATOM 535 C C . VAL A 1 71 ? 7.100 1.006 -14.108 1.00 88.44 71 VAL A C 1
ATOM 537 O O . VAL A 1 71 ? 6.477 0.883 -13.056 1.00 88.44 71 VAL A O 1
ATOM 540 N N . GLY A 1 72 ? 7.216 2.183 -14.732 1.00 89.38 72 GLY A N 1
ATOM 541 C CA . GLY A 1 72 ? 6.581 3.408 -14.242 1.00 89.38 72 GLY A CA 1
ATOM 542 C C . GLY A 1 72 ? 5.054 3.297 -14.165 1.00 89.38 72 GLY A C 1
ATOM 543 O O . GLY A 1 72 ? 4.461 3.679 -13.158 1.00 89.38 72 GLY A O 1
ATOM 544 N N . LEU A 1 73 ? 4.414 2.715 -15.183 1.00 92.25 73 LEU A N 1
ATOM 545 C CA . LEU A 1 73 ? 2.968 2.493 -15.200 1.00 92.25 73 LEU A CA 1
ATOM 546 C C . LEU A 1 73 ? 2.538 1.485 -14.127 1.00 92.25 73 LEU A C 1
ATOM 548 O O . LEU A 1 73 ? 1.559 1.724 -13.421 1.00 92.25 73 LEU A O 1
ATOM 552 N N . MET A 1 74 ? 3.290 0.397 -13.956 1.00 91.06 74 MET A N 1
ATOM 553 C CA . MET A 1 74 ? 3.027 -0.5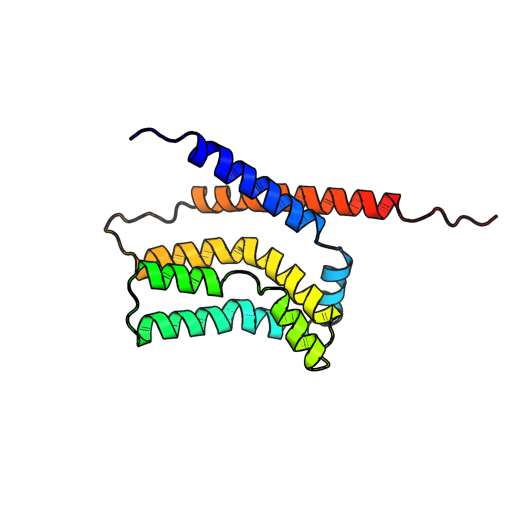78 -12.898 1.00 91.06 74 MET A CA 1
ATOM 554 C C . MET A 1 74 ? 3.178 0.047 -11.505 1.00 91.06 74 MET A C 1
ATOM 556 O O . MET A 1 74 ? 2.309 -0.153 -10.659 1.00 91.06 74 MET A O 1
ATOM 560 N N . LEU A 1 75 ? 4.205 0.876 -11.284 1.00 88.12 75 LEU A N 1
ATOM 561 C CA . LEU A 1 75 ? 4.397 1.633 -10.041 1.00 88.12 75 LEU A CA 1
ATOM 562 C C . LEU A 1 75 ? 3.210 2.560 -9.752 1.00 88.12 75 LEU A C 1
ATOM 564 O O . LEU A 1 75 ? 2.713 2.578 -8.626 1.00 88.12 75 LEU A O 1
ATOM 568 N N . LEU A 1 76 ? 2.731 3.298 -10.758 1.00 88.56 76 LEU A N 1
ATOM 569 C CA . LEU A 1 76 ? 1.560 4.170 -10.622 1.00 88.56 76 LEU A CA 1
ATOM 570 C C . LEU A 1 76 ? 0.299 3.370 -10.282 1.00 88.56 76 LEU A C 1
ATOM 572 O O . LEU A 1 76 ? -0.466 3.782 -9.417 1.00 88.56 76 LEU A O 1
ATOM 576 N N . SER A 1 77 ? 0.104 2.216 -10.927 1.00 88.81 77 SER A N 1
ATOM 577 C CA . SER A 1 77 ? -1.063 1.353 -10.703 1.00 88.81 77 SER A CA 1
ATOM 578 C C . SER A 1 77 ? -1.077 0.688 -9.324 1.00 88.81 77 SER A C 1
ATOM 580 O O . SER A 1 77 ? -2.144 0.450 -8.769 1.00 88.81 77 SER A O 1
ATOM 582 N N . ALA A 1 78 ? 0.105 0.396 -8.775 1.00 86.06 78 ALA A N 1
ATOM 583 C CA . ALA A 1 78 ? 0.281 -0.248 -7.479 1.00 86.06 78 ALA A CA 1
ATOM 584 C C . ALA A 1 78 ? 0.342 0.747 -6.313 1.00 86.06 78 ALA A C 1
ATOM 586 O O . ALA A 1 78 ? 0.338 0.330 -5.160 1.00 86.06 78 ALA A O 1
ATOM 587 N N . SER A 1 79 ? 0.440 2.046 -6.597 1.00 82.50 79 SER A N 1
ATOM 588 C CA . SER A 1 79 ? 0.430 3.095 -5.578 1.00 82.50 79 SER A CA 1
ATOM 589 C C . SER A 1 79 ? -0.991 3.309 -5.038 1.00 82.50 79 SER A C 1
ATOM 591 O O . SER A 1 79 ? -1.965 3.079 -5.759 1.00 82.50 79 SER A O 1
ATOM 593 N N . PRO A 1 80 ? -1.156 3.766 -3.783 1.00 74.50 80 PRO A N 1
ATOM 594 C CA . PRO A 1 80 ? -2.486 3.931 -3.221 1.00 74.50 80 PRO A CA 1
ATOM 595 C C . PRO A 1 80 ? -3.227 5.064 -3.945 1.00 74.50 80 PRO A C 1
ATOM 597 O O . PRO A 1 80 ? -2.636 6.077 -4.326 1.00 74.50 80 PRO A O 1
ATOM 600 N N . GLY A 1 81 ? -4.538 4.893 -4.140 1.00 65.56 81 GLY A N 1
ATOM 601 C CA . GLY A 1 81 ? -5.382 5.880 -4.816 1.00 65.56 81 GLY A CA 1
ATOM 602 C C . GLY A 1 81 ? -5.413 7.227 -4.081 1.00 65.56 81 GLY A C 1
ATOM 603 O O . GLY A 1 81 ? -5.573 7.278 -2.864 1.00 65.56 81 GLY A O 1
ATOM 604 N N . GLY A 1 82 ? -5.264 8.327 -4.827 1.00 55.00 82 GLY A N 1
ATOM 605 C CA . GLY A 1 82 ? -5.255 9.685 -4.277 1.00 55.00 82 GLY A CA 1
ATOM 606 C C . GLY A 1 82 ? -6.631 10.175 -3.808 1.00 55.00 82 GLY A C 1
ATOM 607 O O . GLY A 1 82 ? -7.670 9.723 -4.290 1.00 55.00 82 GLY A O 1
ATOM 608 N N . ALA A 1 83 ? -6.634 11.172 -2.915 1.00 45.88 83 ALA A N 1
ATOM 609 C CA . ALA A 1 83 ? -7.828 11.802 -2.329 1.00 45.88 83 ALA A CA 1
ATOM 610 C C . ALA A 1 83 ? -8.885 12.274 -3.356 1.00 45.88 83 ALA A C 1
ATOM 612 O O . ALA A 1 83 ? -10.062 12.417 -3.024 1.00 45.88 83 ALA A O 1
ATOM 613 N N . THR A 1 84 ? -8.502 12.470 -4.618 1.00 53.19 84 THR A N 1
ATOM 614 C CA . THR A 1 84 ? -9.408 12.746 -5.740 1.00 53.19 84 THR A CA 1
ATOM 615 C C . THR A 1 84 ? -10.422 11.625 -5.984 1.00 53.19 84 THR A C 1
ATOM 617 O O . THR A 1 84 ? -11.584 11.926 -6.241 1.00 53.19 84 THR A O 1
ATOM 620 N N . ALA A 1 85 ? -10.053 10.348 -5.825 1.00 60.25 85 ALA A N 1
ATOM 621 C CA . ALA A 1 85 ? -10.999 9.227 -5.911 1.00 60.25 85 ALA A CA 1
ATOM 622 C C . ALA A 1 85 ? -12.086 9.293 -4.815 1.00 60.25 85 ALA A C 1
ATOM 624 O O . ALA A 1 85 ? -13.245 8.921 -5.045 1.00 60.25 85 ALA A O 1
ATOM 625 N N . ASN A 1 86 ? -11.739 9.849 -3.649 1.00 54.78 86 ASN A N 1
ATOM 626 C CA . ASN A 1 86 ? -12.665 10.072 -2.533 1.00 54.78 86 ASN A CA 1
ATOM 627 C C . ASN A 1 86 ? -13.646 11.199 -2.838 1.00 54.78 86 ASN A C 1
ATOM 629 O O . ASN A 1 86 ? -14.838 11.075 -2.558 1.00 54.78 86 ASN A O 1
ATOM 633 N N . LEU A 1 87 ? -13.163 12.242 -3.510 1.00 50.09 87 LEU A N 1
ATOM 634 C CA . LEU A 1 87 ? -13.956 13.365 -4.001 1.00 50.09 87 LEU A CA 1
ATOM 635 C C . LEU A 1 87 ? -14.989 12.930 -5.055 1.00 50.09 87 LEU A C 1
ATOM 637 O O . LEU A 1 87 ? -16.159 13.290 -4.942 1.00 50.09 87 LEU A O 1
ATOM 641 N N . TYR A 1 88 ? -14.604 12.092 -6.025 1.00 58.03 88 TYR A N 1
ATOM 642 C CA . TYR A 1 88 ? -15.545 11.551 -7.019 1.00 58.03 88 TYR A CA 1
ATOM 643 C C . TYR A 1 88 ? -16.591 10.620 -6.400 1.00 58.03 88 TYR A C 1
ATOM 645 O O . TYR A 1 88 ? -17.761 10.680 -6.772 1.00 58.03 88 TYR A O 1
ATOM 653 N N . SER A 1 89 ? -16.207 9.808 -5.412 1.00 62.12 89 SER A N 1
ATOM 654 C CA . SER A 1 89 ? -17.163 8.953 -4.697 1.00 62.12 89 SER A CA 1
ATOM 655 C C . SER A 1 89 ? -18.147 9.774 -3.861 1.00 62.12 89 SER A C 1
ATOM 657 O O . SER A 1 89 ? -19.336 9.474 -3.863 1.00 62.12 89 SER A O 1
ATOM 659 N N . HIS A 1 90 ? -17.686 10.850 -3.212 1.00 52.94 90 HIS A N 1
ATOM 660 C CA . HIS A 1 90 ? -18.551 11.801 -2.507 1.00 52.94 90 HIS A CA 1
ATOM 661 C C . HIS A 1 90 ? -19.539 12.483 -3.468 1.00 52.94 90 HIS A C 1
ATOM 663 O O . HIS A 1 90 ? -20.730 12.586 -3.176 1.00 52.94 90 HIS A O 1
ATOM 669 N N . LEU A 1 91 ? -19.067 12.925 -4.640 1.00 56.84 91 LEU A N 1
ATOM 670 C CA . LEU A 1 91 ? -19.913 13.508 -5.690 1.00 56.84 91 LEU A CA 1
ATOM 671 C C . LEU A 1 91 ? -20.941 12.500 -6.235 1.00 56.84 91 LEU A C 1
ATOM 673 O O . LEU A 1 91 ? -22.056 12.886 -6.579 1.00 56.84 91 LEU A O 1
ATOM 677 N N . ALA A 1 92 ? -20.607 11.208 -6.240 1.00 63.09 92 ALA A N 1
ATOM 678 C CA . ALA A 1 92 ? -21.489 10.114 -6.647 1.00 63.09 92 ALA A CA 1
ATOM 679 C C . ALA A 1 92 ? -22.449 9.614 -5.540 1.00 63.09 92 ALA A C 1
ATOM 681 O O . ALA A 1 92 ? -23.108 8.594 -5.735 1.00 63.09 92 ALA A O 1
ATOM 682 N N . LYS A 1 93 ? -22.558 10.310 -4.393 1.00 62.97 93 LYS A N 1
ATOM 683 C CA . LYS A 1 93 ? -23.322 9.889 -3.191 1.00 62.97 93 LYS A CA 1
ATOM 684 C C . LYS A 1 93 ? -22.826 8.586 -2.538 1.00 62.97 93 LYS A C 1
ATOM 686 O O . LYS A 1 93 ? -23.580 7.919 -1.833 1.00 62.97 93 LYS A O 1
ATOM 691 N N . GLY A 1 94 ? -21.573 8.211 -2.769 1.00 63.47 94 GLY A N 1
ATOM 692 C CA . GLY A 1 94 ? -20.926 7.092 -2.091 1.00 63.47 94 GLY A CA 1
ATOM 693 C C . GLY A 1 94 ? -20.621 7.407 -0.625 1.00 63.47 94 GLY A C 1
ATOM 694 O O . GLY A 1 94 ? -20.460 8.566 -0.241 1.00 63.47 94 GLY A O 1
ATOM 695 N N . ASP A 1 95 ? -20.520 6.364 0.201 1.00 71.19 95 ASP A N 1
ATOM 696 C CA . ASP A 1 95 ? -20.141 6.499 1.608 1.00 71.19 95 ASP A CA 1
ATOM 697 C C . ASP A 1 95 ? -18.687 6.995 1.712 1.00 71.19 95 ASP A C 1
ATOM 699 O O . ASP A 1 95 ? -17.719 6.274 1.455 1.00 71.19 95 ASP A O 1
ATOM 703 N N . VAL A 1 96 ? -18.547 8.268 2.076 1.00 69.00 96 VAL A N 1
ATOM 704 C CA . VAL A 1 96 ? -17.265 8.966 2.222 1.00 69.00 96 VAL A CA 1
ATOM 705 C C . VAL A 1 96 ? -16.389 8.274 3.257 1.00 69.00 96 VAL A C 1
ATOM 707 O O . VAL A 1 96 ? -15.178 8.168 3.080 1.00 69.00 96 VAL A O 1
ATOM 710 N N . ALA A 1 97 ? -16.997 7.772 4.328 1.00 68.75 97 ALA A N 1
ATOM 711 C CA . ALA A 1 97 ? -16.270 7.154 5.414 1.00 68.75 97 ALA A CA 1
ATOM 712 C C . ALA A 1 97 ? -15.782 5.749 5.038 1.00 68.75 97 ALA A C 1
ATOM 714 O O . ALA A 1 97 ? -14.673 5.377 5.412 1.00 68.75 97 ALA A O 1
ATOM 715 N N 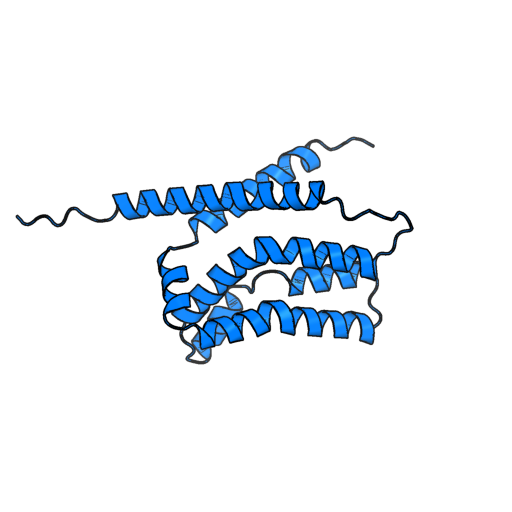. LEU A 1 98 ? -16.553 5.006 4.236 1.00 72.44 98 LEU A N 1
ATOM 716 C CA . LEU A 1 98 ? -16.077 3.771 3.610 1.00 72.44 98 LEU A CA 1
ATOM 717 C C . LEU A 1 98 ? -14.876 4.038 2.697 1.00 72.44 98 LEU A C 1
ATOM 719 O O . LEU A 1 98 ? -13.925 3.259 2.706 1.00 72.44 98 LEU A O 1
ATOM 723 N N . ASN A 1 99 ? -14.892 5.130 1.927 1.00 72.25 99 ASN A N 1
ATOM 724 C CA . ASN A 1 99 ? -13.782 5.425 1.028 1.00 72.25 99 ASN A CA 1
ATOM 725 C C . ASN A 1 99 ? -12.516 5.856 1.780 1.00 72.25 99 ASN A C 1
ATOM 727 O O . ASN A 1 99 ? -11.436 5.366 1.483 1.00 72.25 99 ASN A O 1
ATOM 731 N N . VAL A 1 100 ? -12.649 6.673 2.829 1.00 74.88 100 VAL A N 1
ATOM 732 C CA . VAL A 1 100 ? -11.528 6.995 3.732 1.00 74.88 100 VAL A CA 1
ATOM 733 C C . VAL A 1 100 ? -10.929 5.719 4.332 1.00 74.88 100 VAL A C 1
ATOM 735 O O . VAL A 1 100 ? -9.714 5.540 4.296 1.00 74.88 100 VAL A O 1
ATOM 738 N N . THR A 1 101 ? -11.771 4.787 4.789 1.00 77.75 101 THR A N 1
ATOM 739 C CA . THR A 1 101 ? -11.320 3.471 5.262 1.00 77.75 101 THR A CA 1
ATOM 740 C C . THR A 1 101 ? -10.603 2.674 4.173 1.00 77.75 101 THR A C 1
ATOM 742 O O . THR A 1 101 ? -9.531 2.130 4.423 1.00 77.75 101 THR A O 1
ATOM 745 N N . LEU A 1 102 ? -11.155 2.612 2.959 1.00 77.12 102 LEU A N 1
ATOM 746 C CA . LEU A 1 102 ? -10.525 1.941 1.821 1.00 77.12 102 LEU A CA 1
ATOM 747 C C . LEU A 1 102 ? -9.161 2.553 1.492 1.00 77.12 102 LEU A C 1
ATOM 749 O O . LEU A 1 102 ? -8.207 1.805 1.314 1.00 77.12 102 LEU A O 1
ATOM 753 N N . THR A 1 103 ? -9.038 3.882 1.461 1.00 78.75 103 THR A N 1
ATOM 754 C CA . THR A 1 103 ? -7.761 4.570 1.232 1.00 78.75 103 THR A CA 1
ATOM 755 C C . THR A 1 103 ? -6.757 4.265 2.339 1.00 78.75 103 THR A C 1
ATOM 757 O O . THR A 1 103 ? -5.607 3.964 2.033 1.00 78.75 103 THR A O 1
ATOM 760 N N . ALA A 1 104 ? -7.168 4.303 3.610 1.00 78.44 104 ALA A N 1
ATOM 761 C CA . ALA A 1 104 ? -6.296 4.012 4.747 1.00 78.44 104 ALA A CA 1
ATOM 762 C C . ALA A 1 104 ? -5.774 2.567 4.698 1.00 78.44 104 ALA A C 1
ATOM 764 O O . ALA A 1 104 ? -4.568 2.324 4.755 1.00 78.44 104 ALA A O 1
ATOM 765 N N . VAL A 1 105 ? -6.675 1.603 4.502 1.00 81.12 105 VAL A N 1
ATOM 766 C CA . VAL A 1 105 ? -6.338 0.175 4.427 1.00 81.12 105 VAL A CA 1
ATOM 767 C C . VAL A 1 105 ? -5.502 -0.125 3.189 1.00 81.12 105 VAL A C 1
ATOM 769 O O . VAL A 1 105 ? -4.492 -0.818 3.294 1.00 81.12 105 VAL A O 1
ATOM 772 N N . ASN A 1 106 ? -5.870 0.428 2.031 1.00 84.06 106 ASN A N 1
ATOM 773 C CA . ASN A 1 106 ? -5.094 0.268 0.808 1.00 84.06 106 ASN A CA 1
ATOM 774 C C . ASN A 1 106 ? -3.703 0.896 0.957 1.00 84.06 106 ASN A C 1
ATOM 776 O O . ASN A 1 106 ? -2.727 0.289 0.541 1.00 84.06 106 ASN A O 1
ATOM 780 N N . SER A 1 107 ? -3.571 2.050 1.616 1.00 82.62 107 SER A N 1
ATOM 781 C CA . SER A 1 107 ? -2.267 2.677 1.874 1.00 82.62 107 SER A CA 1
ATOM 782 C C . SER A 1 107 ? -1.354 1.761 2.679 1.00 82.62 107 SER A C 1
ATOM 784 O O . SER A 1 107 ? -0.197 1.590 2.308 1.00 82.62 107 SER A O 1
ATOM 786 N N . VAL A 1 108 ? -1.881 1.107 3.719 1.00 80.38 108 VAL A N 1
ATOM 787 C CA . VAL A 1 108 ? -1.131 0.115 4.503 1.00 80.38 108 VAL A CA 1
ATOM 788 C C . VAL A 1 108 ? -0.784 -1.109 3.665 1.00 80.38 108 VAL A C 1
ATOM 790 O O . VAL A 1 108 ? 0.364 -1.535 3.658 1.00 80.38 108 VAL A O 1
ATOM 793 N N . LEU A 1 109 ? -1.742 -1.670 2.927 1.00 83.31 109 LEU A N 1
ATOM 794 C CA . LEU A 1 109 ? -1.507 -2.836 2.070 1.00 83.31 109 LEU A CA 1
ATOM 795 C C . LEU A 1 109 ? -0.526 -2.538 0.928 1.00 83.31 109 LEU A C 1
ATOM 797 O O . LEU A 1 109 ? 0.238 -3.411 0.512 1.00 83.31 109 LEU A O 1
ATOM 801 N N . THR A 1 110 ? -0.498 -1.297 0.454 1.00 82.81 110 THR A N 1
ATOM 802 C CA . THR A 1 110 ? 0.431 -0.819 -0.569 1.00 82.81 110 THR A CA 1
ATOM 803 C C . THR A 1 110 ? 1.872 -0.845 -0.071 1.00 82.81 110 THR A C 1
ATOM 805 O O . THR A 1 110 ? 2.767 -1.180 -0.840 1.00 82.81 110 THR A O 1
ATOM 808 N N . LEU A 1 111 ? 2.115 -0.633 1.228 1.00 79.00 111 LEU A N 1
ATOM 809 C CA . LEU A 1 111 ? 3.449 -0.799 1.827 1.00 79.00 111 LEU A CA 1
ATOM 810 C C . LEU A 1 111 ? 4.029 -2.198 1.574 1.00 79.00 111 LEU A C 1
ATOM 812 O O . LEU A 1 111 ? 5.242 -2.351 1.460 1.00 79.00 111 LEU A O 1
ATOM 816 N N . PHE A 1 112 ? 3.160 -3.208 1.459 1.00 78.75 112 PHE A N 1
ATOM 817 C CA . PHE A 1 112 ? 3.547 -4.583 1.163 1.00 78.75 112 PHE A CA 1
ATOM 818 C C . PHE A 1 112 ? 3.523 -4.894 -0.327 1.00 78.75 112 PHE A C 1
ATOM 820 O O . PHE A 1 112 ? 4.426 -5.550 -0.839 1.00 78.75 112 PHE A O 1
ATOM 827 N N . THR A 1 113 ? 2.494 -4.438 -1.031 1.00 82.94 113 THR A N 1
ATOM 828 C CA . THR A 1 113 ? 2.268 -4.830 -2.425 1.00 82.94 113 THR A CA 1
ATOM 829 C C . THR A 1 113 ? 3.066 -4.007 -3.425 1.00 82.94 113 THR A C 1
ATOM 831 O O . THR A 1 113 ? 3.529 -4.572 -4.411 1.00 82.94 113 THR A O 1
ATOM 834 N N . LEU A 1 114 ? 3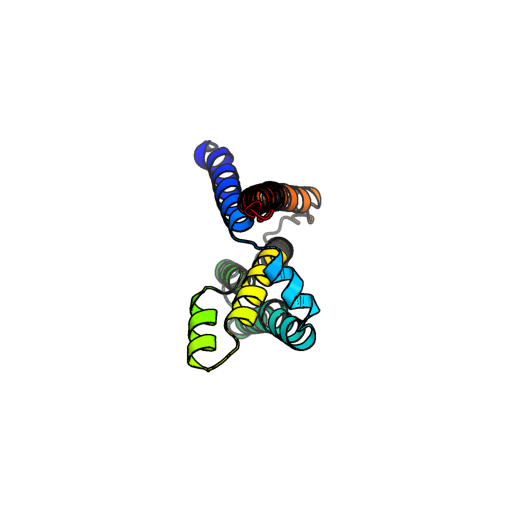.327 -2.725 -3.160 1.00 84.81 114 LEU A N 1
ATOM 835 C CA . LEU A 1 114 ? 4.128 -1.863 -4.030 1.00 84.81 114 LEU A CA 1
ATOM 836 C C . LEU A 1 114 ? 5.536 -2.415 -4.286 1.00 84.81 114 LEU A C 1
ATOM 838 O O . LEU A 1 114 ? 5.881 -2.586 -5.457 1.00 84.81 114 LEU A O 1
ATOM 842 N N . PRO A 1 115 ? 6.360 -2.738 -3.263 1.00 79.69 115 PRO A N 1
ATOM 843 C CA . PRO A 1 115 ? 7.685 -3.287 -3.524 1.00 79.69 115 PRO A CA 1
ATOM 844 C C . PRO A 1 115 ? 7.603 -4.612 -4.284 1.00 79.69 115 PRO A C 1
ATOM 846 O O . PRO A 1 115 ? 8.423 -4.837 -5.168 1.00 79.69 115 PRO A O 1
ATOM 849 N N . LEU A 1 116 ? 6.607 -5.460 -4.018 1.00 82.69 116 LEU A N 1
ATOM 850 C CA . LEU A 1 116 ? 6.434 -6.726 -4.734 1.00 82.69 116 LEU A CA 1
ATOM 851 C C . LEU A 1 116 ? 6.094 -6.509 -6.215 1.00 82.69 116 LEU A C 1
ATOM 853 O O . LEU A 1 116 ? 6.761 -7.074 -7.079 1.00 82.69 116 LEU A O 1
ATOM 857 N N . ILE A 1 117 ? 5.106 -5.661 -6.515 1.00 85.75 117 ILE A N 1
ATOM 858 C CA . ILE A 1 117 ? 4.661 -5.386 -7.888 1.00 85.75 117 ILE A CA 1
ATOM 859 C C . ILE A 1 117 ? 5.766 -4.691 -8.686 1.00 85.75 117 ILE A C 1
ATOM 861 O O . ILE A 1 117 ? 6.004 -5.044 -9.841 1.00 85.75 117 ILE A O 1
ATOM 865 N N . VAL A 1 118 ? 6.476 -3.734 -8.084 1.00 84.31 118 VAL A N 1
ATOM 866 C CA . VAL A 1 118 ? 7.572 -3.025 -8.756 1.00 84.31 118 VAL A CA 1
ATOM 867 C C . VAL A 1 118 ? 8.751 -3.960 -9.021 1.00 84.31 118 VAL A C 1
ATOM 869 O O . VAL A 1 118 ? 9.248 -3.975 -10.144 1.00 84.31 118 VAL A O 1
ATOM 872 N N . ASN A 1 119 ? 9.169 -4.783 -8.049 1.00 81.31 119 ASN A N 1
ATOM 873 C CA . ASN A 1 119 ? 10.244 -5.758 -8.276 1.00 81.31 119 ASN A CA 1
ATOM 874 C C . ASN A 1 119 ? 9.856 -6.773 -9.359 1.00 81.31 119 ASN A C 1
ATOM 876 O O . ASN A 1 119 ? 10.658 -7.034 -10.250 1.00 81.31 119 ASN A O 1
ATOM 880 N N . PHE A 1 120 ? 8.619 -7.279 -9.333 1.00 84.69 120 PHE A N 1
ATOM 881 C CA . PHE A 1 120 ? 8.096 -8.155 -10.383 1.00 84.69 120 PHE A CA 1
ATOM 882 C C . PHE A 1 120 ? 8.112 -7.479 -11.761 1.00 84.69 120 PHE A C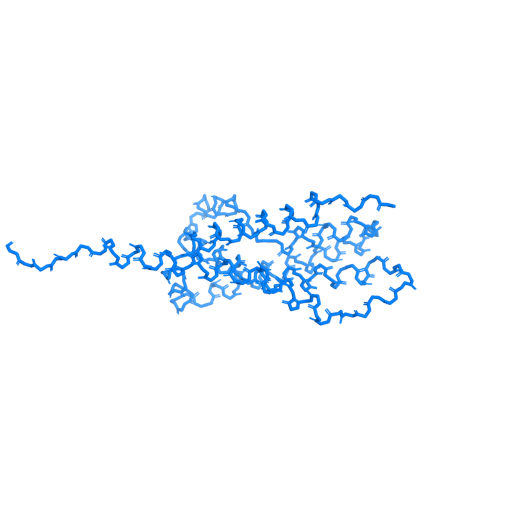 1
ATOM 884 O O . PHE A 1 120 ? 8.517 -8.080 -12.749 1.00 84.69 120 PHE A O 1
ATOM 891 N N . SER A 1 121 ? 7.711 -6.210 -11.832 1.00 85.12 121 SER A N 1
ATOM 892 C CA . SER A 1 121 ? 7.673 -5.461 -13.092 1.00 85.12 121 SER A CA 1
ATOM 893 C C . SER A 1 121 ? 9.073 -5.204 -13.647 1.00 85.12 121 SER A C 1
ATOM 895 O O . SER A 1 121 ? 9.275 -5.297 -14.853 1.00 85.12 121 SER A O 1
ATOM 897 N N . ILE A 1 122 ? 10.048 -4.898 -12.788 1.00 83.56 122 ILE A N 1
ATOM 898 C CA . ILE A 1 122 ? 11.450 -4.739 -13.194 1.00 83.56 122 ILE A CA 1
ATOM 899 C C . ILE A 1 122 ? 11.993 -6.067 -13.728 1.00 83.56 122 ILE A C 1
ATOM 901 O O . ILE A 1 122 ? 12.574 -6.086 -14.810 1.00 83.56 122 ILE A O 1
ATOM 905 N N . ASP A 1 123 ? 11.765 -7.168 -13.013 1.00 82.69 123 ASP A N 1
ATOM 906 C CA . ASP A 1 123 ? 12.209 -8.502 -13.429 1.00 82.69 123 ASP A CA 1
ATOM 907 C C . ASP A 1 123 ? 11.601 -8.909 -14.782 1.00 82.69 123 ASP A C 1
ATOM 909 O O . ASP A 1 123 ? 12.307 -9.340 -15.694 1.00 82.69 123 ASP A O 1
ATOM 913 N N . TYR A 1 124 ? 10.299 -8.673 -14.957 1.00 85.69 124 TYR A N 1
ATOM 914 C CA . TYR A 1 124 ? 9.577 -9.036 -16.171 1.00 85.69 124 TYR A CA 1
ATOM 915 C C . TYR A 1 124 ? 9.925 -8.149 -17.377 1.00 85.69 124 TYR A C 1
ATOM 917 O O . TYR A 1 124 ? 10.193 -8.665 -18.461 1.00 85.69 124 TYR A O 1
ATOM 925 N N . PHE A 1 125 ? 9.908 -6.820 -17.220 1.00 84.31 125 PHE A N 1
ATOM 926 C CA . PHE A 1 125 ? 10.048 -5.888 -18.346 1.00 84.31 125 PHE A CA 1
ATOM 927 C C . PHE A 1 125 ? 11.486 -5.463 -18.617 1.00 84.31 125 PHE A C 1
ATOM 929 O O . PHE A 1 125 ? 11.825 -5.201 -19.770 1.00 84.31 125 PHE A O 1
ATOM 936 N N . MET A 1 126 ? 12.320 -5.322 -17.583 1.00 77.88 126 MET A N 1
ATOM 937 C CA . MET A 1 126 ? 13.631 -4.698 -17.748 1.00 77.88 126 MET A CA 1
ATOM 938 C C . MET A 1 126 ? 14.759 -5.675 -18.039 1.00 77.88 126 MET A C 1
ATOM 940 O O . MET A 1 126 ? 15.784 -5.148 -18.449 1.00 77.88 126 MET A O 1
ATOM 944 N N . GLN A 1 127 ? 14.578 -7.004 -17.883 1.00 66.06 127 GLN A N 1
ATOM 945 C CA . GLN A 1 127 ? 15.506 -8.117 -18.210 1.00 66.06 127 GLN A CA 1
ATOM 946 C C . GLN A 1 127 ? 16.927 -7.698 -18.637 1.00 66.06 127 GLN A C 1
ATOM 948 O O . GLN A 1 127 ? 17.444 -8.063 -19.693 1.00 66.06 127 GLN A O 1
ATOM 953 N N . SER A 1 128 ? 17.594 -6.903 -17.811 1.00 50.84 128 SER A N 1
ATOM 954 C CA . SER A 1 128 ? 18.976 -6.518 -18.006 1.00 50.84 128 SER A CA 1
ATOM 955 C C . SER A 1 128 ? 19.742 -7.731 -17.527 1.00 50.84 128 SER A C 1
ATOM 957 O O . SER A 1 128 ? 19.572 -8.080 -16.367 1.00 50.84 128 SER A O 1
ATOM 959 N N . GLY A 1 129 ? 20.496 -8.397 -18.410 1.00 47.03 129 GLY A N 1
ATOM 960 C CA . GLY A 1 129 ? 21.101 -9.736 -18.264 1.00 47.03 129 GLY A CA 1
ATOM 961 C C . GLY A 1 129 ? 22.008 -10.020 -17.054 1.00 47.03 129 GLY A C 1
ATOM 962 O O . GLY A 1 129 ? 22.848 -10.911 -17.107 1.00 47.03 129 GLY A O 1
ATOM 963 N N . GLN A 1 130 ? 21.857 -9.301 -15.953 1.00 42.97 130 GLN A N 1
ATOM 964 C CA . GLN A 1 130 ? 22.145 -9.779 -14.619 1.00 42.97 130 GLN A CA 1
ATOM 965 C C . GLN A 1 130 ? 20.838 -10.296 -14.027 1.00 42.97 130 GLN A C 1
ATOM 967 O O . GLN A 1 130 ? 19.950 -9.513 -13.702 1.00 42.97 130 GLN A O 1
ATOM 972 N N . LEU A 1 131 ? 20.740 -11.617 -13.858 1.00 40.75 131 LEU A N 1
ATOM 973 C CA . LEU A 1 131 ? 19.877 -12.197 -12.835 1.00 40.75 131 LEU A CA 1
ATOM 974 C C . LEU A 1 131 ? 20.125 -11.379 -11.564 1.00 40.75 131 LEU A C 1
ATOM 976 O O . LEU A 1 131 ? 21.190 -11.499 -10.962 1.00 40.75 131 LEU A O 1
ATOM 980 N N . VAL A 1 132 ? 19.205 -10.487 -11.206 1.00 51.94 132 VAL A N 1
ATOM 981 C CA . VAL A 1 132 ? 19.158 -9.917 -9.869 1.00 51.94 132 VAL A CA 1
ATOM 982 C C . VAL A 1 132 ? 18.362 -10.961 -9.107 1.00 51.94 132 VAL A C 1
ATOM 984 O O . VAL A 1 132 ? 17.133 -10.906 -9.141 1.00 51.94 132 VAL A O 1
ATOM 987 N N . PRO A 1 133 ? 19.006 -11.990 -8.510 1.00 52.75 133 PRO A N 1
ATOM 988 C CA . PRO A 1 133 ? 18.273 -12.955 -7.712 1.00 52.75 133 PRO A CA 1
ATOM 989 C C . PRO A 1 133 ? 17.460 -12.149 -6.720 1.00 52.75 133 PRO A C 1
ATOM 991 O O . PRO A 1 133 ? 18.011 -11.233 -6.108 1.00 52.75 133 PRO A O 1
ATOM 994 N N . MET A 1 134 ? 16.165 -12.449 -6.621 1.00 54.03 134 MET A N 1
ATOM 995 C CA . MET A 1 134 ? 15.239 -11.770 -5.727 1.00 54.03 134 MET A CA 1
ATOM 996 C C . MET A 1 134 ? 15.876 -11.747 -4.334 1.00 54.03 134 MET A C 1
ATOM 998 O O . MET A 1 134 ? 15.888 -12.751 -3.617 1.00 54.03 134 MET A O 1
ATOM 1002 N N . GLN A 1 135 ? 16.539 -10.640 -3.989 1.00 65.75 135 GLN A N 1
ATOM 1003 C CA . GLN A 1 135 ? 17.336 -10.588 -2.779 1.00 65.75 135 GLN A CA 1
ATOM 1004 C C . GLN A 1 135 ? 16.313 -10.449 -1.671 1.00 65.75 135 GLN A C 1
ATOM 1006 O O . GLN A 1 135 ? 15.860 -9.347 -1.378 1.00 65.75 135 GLN A O 1
ATOM 1011 N N . PHE A 1 136 ? 15.931 -11.567 -1.057 1.00 69.88 136 PHE A N 1
ATOM 1012 C CA . PHE A 1 136 ? 14.998 -11.577 0.066 1.00 69.88 136 PHE A CA 1
ATOM 1013 C C . PHE A 1 136 ? 15.425 -10.557 1.133 1.00 69.88 136 PHE A C 1
ATOM 1015 O O . PHE A 1 136 ? 14.602 -9.855 1.708 1.00 69.88 136 PHE A O 1
ATOM 1022 N N . LYS A 1 137 ? 16.742 -10.367 1.290 1.00 74.44 137 LYS A N 1
ATOM 1023 C CA . LYS A 1 137 ? 17.346 -9.312 2.107 1.00 74.44 137 LYS A CA 1
ATOM 1024 C C . LYS A 1 137 ? 16.896 -7.893 1.724 1.00 74.44 137 LYS A C 1
ATOM 1026 O O . LYS A 1 137 ? 16.596 -7.116 2.618 1.00 74.44 137 LYS A O 1
ATOM 1031 N N . LYS A 1 138 ? 16.826 -7.552 0.432 1.00 72.94 138 LYS A N 1
ATOM 1032 C CA . LYS A 1 138 ? 16.345 -6.247 -0.054 1.00 72.94 138 LYS A CA 1
ATOM 1033 C C . LYS A 1 138 ? 14.856 -6.061 0.169 1.00 72.94 138 LYS A C 1
ATOM 1035 O O . LYS A 1 138 ? 14.440 -4.981 0.567 1.00 72.94 138 LYS A O 1
ATOM 1040 N N . ILE A 1 139 ? 14.076 -7.122 -0.018 1.00 74.38 139 ILE A N 1
ATOM 1041 C CA . ILE A 1 139 ? 12.648 -7.109 0.297 1.00 74.38 139 ILE A CA 1
ATOM 1042 C C . ILE A 1 139 ? 12.462 -6.808 1.790 1.00 74.38 139 ILE A C 1
ATOM 1044 O O . ILE A 1 139 ? 11.783 -5.848 2.138 1.00 74.38 139 ILE A O 1
ATOM 1048 N N . VAL A 1 140 ? 13.139 -7.553 2.668 1.00 80.38 140 VAL A N 1
ATOM 1049 C CA . VAL A 1 140 ? 13.086 -7.348 4.126 1.00 80.38 140 VAL A CA 1
ATOM 1050 C C . VAL A 1 140 ? 13.580 -5.955 4.535 1.00 80.38 140 VAL A C 1
ATOM 1052 O O . VAL A 1 140 ? 12.984 -5.338 5.411 1.00 80.38 140 VAL A O 1
ATOM 1055 N N . GLU A 1 141 ? 14.631 -5.434 3.900 1.00 80.44 141 GLU A N 1
ATOM 1056 C CA . GLU A 1 141 ? 15.159 -4.085 4.154 1.00 80.44 141 GLU A CA 1
ATOM 1057 C C . GLU A 1 141 ? 14.122 -2.999 3.817 1.00 80.44 141 GLU A C 1
ATOM 1059 O O . GLU A 1 141 ? 13.878 -2.103 4.627 1.00 80.44 141 GLU A O 1
ATOM 1064 N N . VAL A 1 142 ? 13.444 -3.121 2.670 1.00 79.31 142 VAL A N 1
ATOM 1065 C CA . VAL A 1 142 ? 12.348 -2.219 2.278 1.00 79.31 142 VAL A CA 1
ATOM 1066 C C . VAL A 1 142 ? 11.146 -2.370 3.213 1.00 79.31 142 VAL A C 1
ATOM 1068 O O . VAL A 1 142 ? 10.537 -1.380 3.608 1.00 79.31 142 VAL A O 1
ATOM 1071 N N . PHE A 1 143 ? 10.828 -3.589 3.644 1.00 80.12 143 PHE A N 1
ATOM 1072 C CA . PHE A 1 143 ? 9.789 -3.800 4.649 1.00 80.12 143 PHE A CA 1
ATOM 1073 C C . PHE A 1 143 ? 10.120 -3.114 5.970 1.00 80.12 143 PHE A C 1
ATOM 1075 O O . PHE A 1 143 ? 9.271 -2.430 6.533 1.00 80.12 143 PHE A O 1
ATOM 1082 N N . ALA A 1 144 ? 11.352 -3.257 6.454 1.00 82.69 144 ALA A N 1
ATOM 1083 C CA . ALA A 1 144 ? 11.783 -2.652 7.704 1.00 82.69 144 ALA A CA 1
ATOM 1084 C C . ALA A 1 144 ? 11.738 -1.120 7.632 1.00 82.69 144 ALA A C 1
ATOM 1086 O O . ALA A 1 144 ? 11.201 -0.487 8.541 1.00 82.69 144 ALA A O 1
ATOM 1087 N N . ILE A 1 145 ? 12.234 -0.521 6.542 1.00 82.19 145 ILE A N 1
ATOM 1088 C CA . ILE A 1 145 ? 12.277 0.942 6.412 1.00 82.19 145 ILE A CA 1
ATOM 1089 C C . ILE A 1 145 ? 10.889 1.577 6.296 1.00 82.19 145 ILE A C 1
ATOM 1091 O O . ILE A 1 145 ? 10.724 2.752 6.607 1.00 82.19 145 ILE A O 1
ATOM 1095 N N . VAL A 1 146 ? 9.887 0.806 5.876 1.00 82.31 146 VAL A N 1
ATOM 1096 C CA . VAL A 1 146 ? 8.511 1.277 5.728 1.00 82.31 146 VAL A CA 1
ATOM 1097 C C . VAL A 1 146 ? 7.667 0.969 6.967 1.00 82.31 146 VAL A C 1
ATOM 1099 O O . VAL A 1 146 ? 6.993 1.855 7.489 1.00 82.31 146 VAL A O 1
ATOM 1102 N N . LEU A 1 147 ? 7.712 -0.263 7.483 1.00 83.88 147 LEU A N 1
ATOM 1103 C CA . LEU A 1 147 ? 6.867 -0.686 8.604 1.00 83.88 147 LEU A CA 1
ATOM 1104 C C . LEU A 1 147 ? 7.281 -0.061 9.931 1.00 83.88 147 LEU A C 1
ATOM 1106 O O . LEU A 1 147 ? 6.410 0.257 10.740 1.00 83.88 147 LEU A O 1
ATOM 1110 N N . VAL A 1 148 ? 8.584 0.131 10.163 1.00 88.62 148 VAL A N 1
ATOM 1111 C CA . VAL A 1 148 ? 9.067 0.696 11.430 1.00 88.62 148 VAL A CA 1
ATOM 1112 C C . VAL A 1 148 ? 8.557 2.132 11.628 1.00 88.62 148 VAL A C 1
ATOM 1114 O O . VAL A 1 148 ? 7.919 2.379 12.653 1.00 88.62 148 VAL A O 1
ATOM 1117 N N . PRO A 1 149 ? 8.729 3.079 10.681 1.00 88.19 149 PRO A N 1
ATOM 1118 C CA . PRO A 1 149 ? 8.215 4.439 10.853 1.00 88.19 149 PRO A CA 1
ATOM 1119 C C . PRO A 1 149 ? 6.686 4.513 10.906 1.00 88.19 149 PRO A C 1
ATOM 1121 O O . PRO A 1 149 ? 6.151 5.269 11.716 1.00 88.19 149 PRO A O 1
ATOM 1124 N N . VAL A 1 150 ? 5.978 3.710 10.100 1.00 86.06 150 VAL A N 1
ATOM 1125 C CA . VAL A 1 150 ? 4.504 3.658 10.121 1.00 86.06 150 VAL A CA 1
ATOM 1126 C C . VAL A 1 150 ? 4.000 3.177 11.478 1.00 86.06 150 VAL A C 1
ATOM 1128 O O . VAL A 1 150 ? 3.131 3.815 12.069 1.00 86.06 150 VAL A O 1
ATOM 1131 N N . GLY A 1 151 ? 4.572 2.090 12.004 1.00 86.25 151 GLY A N 1
ATOM 1132 C CA . GLY A 1 151 ? 4.211 1.553 13.314 1.00 86.25 151 GLY A CA 1
ATOM 1133 C C . GLY A 1 151 ? 4.457 2.560 14.436 1.00 86.25 151 GLY A C 1
ATOM 1134 O O . GLY A 1 151 ? 3.588 2.758 15.283 1.00 86.25 151 GLY A O 1
ATOM 1135 N N . ILE A 1 152 ? 5.596 3.261 14.402 1.00 90.31 152 ILE A N 1
ATOM 1136 C CA . ILE A 1 152 ? 5.895 4.349 15.344 1.00 90.31 152 ILE A CA 1
ATOM 1137 C C . ILE A 1 152 ? 4.842 5.461 15.237 1.00 90.31 152 ILE A C 1
ATOM 1139 O O . ILE A 1 152 ? 4.292 5.873 16.257 1.00 90.31 152 ILE A O 1
ATOM 1143 N N . GLY A 1 153 ? 4.515 5.913 14.022 1.00 88.69 153 GLY A N 1
ATOM 1144 C CA . GLY A 1 153 ? 3.486 6.931 13.792 1.00 88.69 153 GLY A CA 1
ATOM 1145 C C . GLY A 1 153 ? 2.119 6.525 14.352 1.00 88.69 153 GLY A C 1
ATOM 1146 O O . GLY A 1 153 ? 1.493 7.294 15.079 1.00 88.69 153 GLY A O 1
ATOM 1147 N N . MET A 1 154 ? 1.691 5.285 14.110 1.00 88.25 154 MET A N 1
ATOM 1148 C CA . MET A 1 154 ? 0.424 4.768 14.638 1.00 88.25 154 MET A CA 1
ATOM 1149 C C . MET A 1 154 ? 0.408 4.704 16.172 1.00 88.25 154 MET A C 1
ATOM 1151 O O . MET A 1 154 ? -0.595 5.057 16.793 1.00 88.25 154 MET A O 1
ATOM 1155 N N . VAL A 1 155 ? 1.513 4.288 16.803 1.00 88.69 155 VAL A N 1
ATOM 1156 C CA . VAL A 1 155 ? 1.633 4.260 18.272 1.00 88.69 155 VAL A CA 1
ATOM 1157 C C . VAL A 1 155 ? 1.567 5.672 18.853 1.00 88.69 155 VAL A C 1
ATOM 1159 O O . VAL A 1 155 ? 0.868 5.889 19.842 1.00 88.69 155 VAL A O 1
ATOM 1162 N N . ILE A 1 156 ? 2.238 6.644 18.229 1.00 91.38 156 ILE A N 1
ATOM 1163 C CA . ILE A 1 156 ? 2.180 8.049 18.651 1.00 91.38 156 ILE A CA 1
ATOM 1164 C C . ILE A 1 156 ? 0.739 8.562 18.578 1.00 91.38 156 ILE A C 1
ATOM 1166 O O . ILE A 1 156 ? 0.239 9.103 19.563 1.00 91.38 156 ILE A O 1
ATOM 1170 N N . VAL A 1 157 ? 0.041 8.344 17.458 1.00 88.44 157 VAL A N 1
ATOM 1171 C CA . VAL A 1 157 ? -1.379 8.714 17.314 1.00 88.44 157 VAL A CA 1
ATOM 1172 C C . VAL A 1 157 ? -2.244 8.065 18.377 1.00 88.44 157 VAL A C 1
ATOM 1174 O O . VAL A 1 157 ? -3.076 8.740 18.981 1.00 88.44 157 VAL A O 1
ATOM 1177 N N . LEU A 1 158 ? -2.040 6.776 18.643 1.00 86.75 158 LEU A N 1
ATOM 1178 C CA . LEU A 1 158 ? -2.792 6.056 19.659 1.00 86.75 158 LEU A CA 1
ATOM 1179 C C . LEU A 1 158 ? -2.603 6.683 21.045 1.00 86.75 158 LEU A C 1
ATOM 1181 O O . LEU A 1 158 ? -3.586 6.935 21.741 1.00 86.75 158 LEU A O 1
ATOM 1185 N N . ILE A 1 159 ? -1.362 6.985 21.430 1.00 87.25 159 ILE A N 1
ATOM 1186 C CA . ILE A 1 159 ? -1.056 7.644 22.707 1.00 87.25 159 ILE A CA 1
ATOM 1187 C C . ILE A 1 159 ? -1.722 9.023 22.771 1.00 87.25 159 ILE A C 1
ATOM 1189 O O . ILE A 1 159 ? -2.375 9.337 23.767 1.00 87.25 159 ILE A O 1
ATOM 1193 N N . LEU A 1 160 ? -1.620 9.823 21.706 1.00 86.81 160 LEU A N 1
ATOM 1194 C CA . LEU A 1 160 ? -2.240 11.148 21.640 1.00 86.81 160 LEU A CA 1
ATOM 1195 C C . LEU A 1 160 ? -3.769 11.074 21.763 1.00 86.81 160 LEU A C 1
ATOM 1197 O O . LEU A 1 160 ? -4.363 11.875 22.481 1.00 86.81 160 LEU A O 1
ATOM 1201 N N . ILE A 1 161 ? -4.418 10.097 21.122 1.00 83.62 161 ILE A N 1
ATOM 1202 C CA . ILE A 1 161 ? -5.868 9.879 21.232 1.00 83.62 161 ILE A CA 1
ATOM 1203 C C . ILE A 1 161 ? -6.255 9.479 22.661 1.00 83.62 161 ILE A C 1
ATOM 1205 O O . ILE A 1 161 ? -7.231 10.007 23.199 1.00 83.62 161 ILE A O 1
ATOM 1209 N N . LEU A 1 162 ? -5.493 8.580 23.294 1.00 82.12 162 LEU A N 1
ATOM 1210 C CA . LEU A 1 162 ? -5.749 8.148 24.671 1.00 82.12 162 LEU A CA 1
ATOM 1211 C C . LEU A 1 162 ? -5.597 9.297 25.674 1.00 82.12 162 LEU A C 1
ATOM 1213 O O . LEU A 1 162 ? -6.402 9.396 26.596 1.00 82.12 162 LEU A O 1
ATOM 1217 N N . GLN A 1 163 ? -4.628 10.193 25.467 1.00 83.06 163 GLN A N 1
ATOM 1218 C CA . GLN A 1 163 ? -4.464 11.406 26.276 1.00 83.06 163 GLN A CA 1
ATOM 1219 C C . GLN A 1 163 ? -5.584 12.427 26.045 1.00 83.06 163 GLN A C 1
ATOM 1221 O O . GLN A 1 163 ? -5.944 13.170 26.956 1.00 83.06 163 GLN A O 1
ATOM 1226 N N . ARG A 1 164 ? -6.148 12.471 24.833 1.00 76.06 164 ARG A N 1
ATOM 1227 C CA . ARG A 1 164 ? -7.197 13.428 24.466 1.00 76.06 164 ARG A CA 1
ATOM 1228 C C . ARG A 1 164 ? -8.584 13.026 24.953 1.00 76.06 164 ARG A C 1
ATOM 1230 O O . ARG A 1 164 ? -9.466 13.878 24.940 1.00 76.06 164 ARG A O 1
ATOM 1237 N N . LYS A 1 165 ? -8.808 11.770 25.364 1.00 55.84 165 LYS A N 1
ATOM 1238 C CA . LYS A 1 165 ? -10.096 11.329 25.916 1.00 55.84 165 LYS A CA 1
ATOM 1239 C C . LYS A 1 165 ? -10.296 12.034 27.268 1.00 55.84 165 LYS A C 1
ATOM 1241 O O . LYS A 1 165 ? -9.618 11.674 28.230 1.00 55.84 165 LYS A O 1
ATOM 1246 N N . PRO A 1 166 ? -11.172 13.054 27.365 1.00 56.47 166 PRO A N 1
ATOM 1247 C CA . PRO A 1 166 ? -11.305 13.800 28.600 1.00 56.47 166 PRO A CA 1
ATOM 1248 C C . PRO A 1 166 ? -11.843 12.863 29.675 1.00 56.47 166 PRO A C 1
ATOM 1250 O O . PRO A 1 166 ? -12.740 12.048 29.437 1.00 56.47 166 PRO A O 1
ATOM 1253 N N . ASN A 1 167 ? -11.253 12.987 30.858 1.00 52.38 167 ASN A N 1
ATOM 1254 C CA . ASN A 1 167 ? -11.699 12.404 32.108 1.00 52.38 167 ASN A CA 1
ATOM 1255 C C . ASN A 1 167 ? -13.107 12.941 32.436 1.00 52.38 167 ASN A C 1
ATOM 1257 O O . ASN A 1 167 ? -13.256 13.800 33.295 1.00 52.38 167 ASN A O 1
ATOM 1261 N N . ASN A 1 168 ? -14.146 12.457 31.746 1.00 49.31 168 ASN A N 1
ATOM 1262 C CA . ASN A 1 168 ? -15.543 12.646 32.138 1.00 49.31 168 ASN A CA 1
ATOM 1263 C C . ASN A 1 168 ? -15.830 11.716 33.326 1.00 49.31 168 ASN A C 1
ATOM 1265 O O . ASN A 1 168 ? -16.591 10.753 33.242 1.00 49.31 168 ASN A O 1
ATOM 1269 N N . LYS A 1 169 ? -15.165 11.993 34.448 1.00 46.53 169 LYS A N 1
ATOM 1270 C CA . LYS A 1 169 ? -15.690 11.665 35.763 1.00 46.53 169 LYS A CA 1
ATOM 1271 C C . LYS A 1 169 ? -16.493 12.877 36.212 1.00 46.53 169 LYS A C 1
ATOM 1273 O O . LYS A 1 169 ? -15.930 13.944 36.416 1.00 46.53 169 LYS A O 1
ATOM 1278 N N . PHE A 1 170 ? -17.802 12.662 36.277 1.00 52.16 170 PHE A N 1
ATOM 1279 C CA . PHE A 1 170 ? -18.788 13.388 37.068 1.00 52.16 170 PHE A CA 1
ATOM 1280 C C . PHE A 1 170 ? -18.199 14.363 38.100 1.00 52.16 170 PHE A C 1
ATOM 1282 O O . PHE A 1 170 ? -17.498 13.943 39.022 1.00 52.16 170 PHE A O 1
ATOM 1289 N N . SER A 1 171 ? -18.581 15.630 37.967 1.00 41.12 171 SER A N 1
ATOM 1290 C CA . SER A 1 171 ? -18.776 16.583 39.058 1.00 41.12 171 SER A CA 1
ATOM 1291 C C . SER A 1 171 ? -19.965 17.459 38.706 1.00 41.12 171 SER A C 1
ATOM 1293 O O . SER A 1 171 ? -20.125 17.762 37.504 1.00 41.12 171 SER A O 1
#